Protein AF-C0ZIN6-F1 (afdb_monomer_lite)

pLDDT: mean 87.63, std 16.11, range [39.75, 98.5]

Structure (mmCIF, N/CA/C/O backbone):
data_AF-C0ZIN6-F1
#
_entry.id   AF-C0ZIN6-F1
#
loop_
_atom_site.group_PDB
_atom_site.id
_atom_site.type_symbol
_atom_site.label_atom_id
_atom_site.label_alt_id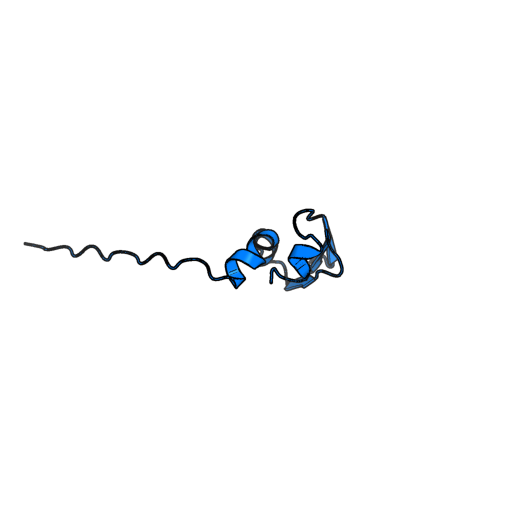
_atom_site.label_comp_id
_atom_site.label_asym_id
_atom_site.label_entity_id
_atom_site.label_seq_id
_atom_site.pdbx_PDB_ins_code
_atom_site.Cartn_x
_atom_site.Cartn_y
_atom_site.Cartn_z
_atom_site.occupancy
_atom_site.B_iso_or_equiv
_atom_site.auth_seq_id
_atom_site.auth_comp_id
_atom_site.auth_asym_id
_atom_site.auth_atom_id
_atom_site.pdbx_PDB_model_num
ATOM 1 N N . MET A 1 1 ? -49.391 12.213 -20.865 1.00 39.75 1 MET A N 1
ATOM 2 C CA . MET A 1 1 ? -48.714 10.962 -21.270 1.00 39.75 1 MET A CA 1
ATOM 3 C C . MET A 1 1 ? -47.217 11.223 -21.209 1.00 39.75 1 MET A C 1
ATOM 5 O O . MET A 1 1 ? -46.783 12.270 -21.663 1.00 39.75 1 MET A O 1
ATOM 9 N N . ASN A 1 2 ? -46.503 10.377 -20.470 1.00 41.38 2 ASN A N 1
ATOM 10 C CA . ASN A 1 2 ? -45.231 10.655 -19.797 1.00 41.38 2 ASN A CA 1
ATOM 11 C C . ASN A 1 2 ? -44.019 10.507 -20.737 1.00 41.38 2 ASN A C 1
ATOM 13 O O . ASN A 1 2 ? -43.749 9.399 -21.194 1.00 41.38 2 ASN A O 1
ATOM 17 N N . ALA A 1 3 ? -43.280 11.593 -20.984 1.00 45.41 3 ALA A N 1
ATOM 18 C CA . ALA A 1 3 ? -41.922 11.519 -21.514 1.00 45.41 3 ALA A CA 1
ATOM 19 C C . ALA A 1 3 ? -40.971 11.245 -20.339 1.00 45.41 3 ALA A C 1
ATOM 21 O O . ALA A 1 3 ? -40.577 12.158 -19.616 1.00 45.41 3 ALA A O 1
ATOM 22 N N . ARG A 1 4 ? -40.646 9.967 -20.114 1.00 53.09 4 ARG A N 1
ATOM 23 C CA . ARG A 1 4 ? -39.557 9.577 -19.214 1.00 53.09 4 ARG A CA 1
ATOM 24 C C . ARG A 1 4 ? -38.237 9.937 -19.893 1.00 53.09 4 ARG A C 1
ATOM 26 O O . ARG A 1 4 ? -37.812 9.242 -20.807 1.00 53.09 4 ARG A O 1
ATOM 33 N N . SER A 1 5 ? -37.613 11.021 -19.447 1.00 52.78 5 SER A N 1
ATOM 34 C CA . SER A 1 5 ? -36.209 11.296 -19.737 1.00 52.78 5 SER A CA 1
ATOM 35 C C . SER A 1 5 ? -35.355 10.257 -19.010 1.00 52.78 5 SER A C 1
ATOM 37 O O . SER A 1 5 ? -35.330 10.229 -17.780 1.00 52.78 5 SER A O 1
ATOM 39 N N . GLU A 1 6 ? -34.688 9.383 -19.757 1.00 56.94 6 GLU A N 1
ATOM 40 C CA . GLU A 1 6 ? -33.613 8.550 -19.223 1.00 56.94 6 GLU A CA 1
ATOM 41 C C . GLU A 1 6 ? -32.405 9.452 -18.960 1.00 56.94 6 GLU A C 1
ATOM 43 O O . GLU A 1 6 ? -31.858 10.073 -19.873 1.00 56.94 6 GLU A O 1
ATOM 48 N N . ALA A 1 7 ? -32.017 9.577 -17.693 1.00 60.00 7 ALA A N 1
ATOM 49 C CA . ALA A 1 7 ? -30.755 10.199 -17.338 1.00 60.00 7 ALA A CA 1
ATOM 50 C C . ALA A 1 7 ? -29.628 9.287 -17.839 1.00 60.00 7 ALA A C 1
ATOM 52 O O . ALA A 1 7 ? -29.486 8.159 -17.372 1.00 60.00 7 ALA A O 1
ATOM 53 N N . VAL A 1 8 ? -28.846 9.764 -18.807 1.00 59.81 8 VAL A N 1
ATOM 54 C CA . VAL A 1 8 ? -27.603 9.103 -19.210 1.00 59.81 8 VAL A CA 1
ATOM 55 C C . VAL A 1 8 ? -26.636 9.203 -18.035 1.00 59.81 8 VAL A C 1
ATOM 57 O O . VAL A 1 8 ? -26.170 10.288 -17.689 1.00 59.81 8 VAL A O 1
ATOM 60 N N . GLU A 1 9 ? -26.368 8.069 -17.401 1.00 62.62 9 GLU A N 1
ATOM 61 C CA . GLU A 1 9 ? -25.362 7.946 -16.355 1.00 62.62 9 GLU A CA 1
ATOM 62 C C . GLU A 1 9 ? -23.978 8.174 -16.978 1.00 62.62 9 GLU A C 1
ATOM 64 O O . GLU A 1 9 ? -23.462 7.353 -17.740 1.00 62.62 9 GLU A O 1
ATOM 69 N N . LEU A 1 10 ? -23.398 9.344 -16.712 1.00 61.66 10 LEU A N 1
ATOM 70 C CA . LEU A 1 10 ? -22.046 9.688 -17.139 1.00 61.66 10 LEU A CA 1
ATOM 71 C C . LEU A 1 10 ? -21.059 8.774 -16.405 1.00 61.66 10 LEU A C 1
ATOM 73 O O . LEU A 1 10 ? -20.759 8.985 -15.233 1.00 61.66 10 LEU A O 1
ATOM 77 N N . LYS A 1 11 ? -20.547 7.752 -17.095 1.00 64.81 11 LYS A N 1
ATOM 78 C CA . LYS A 1 11 ? -19.427 6.950 -16.595 1.00 64.81 11 LYS A CA 1
ATOM 79 C C . LYS A 1 11 ? -18.165 7.805 -16.602 1.00 64.81 11 LYS A C 1
ATOM 81 O O . LYS A 1 11 ? -17.581 8.042 -17.657 1.00 64.81 11 LYS A O 1
ATOM 86 N N . THR A 1 12 ? -17.754 8.267 -15.429 1.00 80.94 12 THR A N 1
ATOM 87 C CA . THR A 1 12 ? -16.475 8.953 -15.247 1.00 80.94 12 THR A CA 1
ATOM 88 C C . THR A 1 12 ? -15.336 7.967 -15.494 1.00 80.94 12 THR A C 1
ATOM 90 O O . THR A 1 12 ? -15.310 6.881 -14.912 1.00 80.94 12 THR A O 1
ATOM 93 N N . SER A 1 13 ? -14.405 8.325 -16.374 1.00 86.81 13 SER A N 1
ATOM 94 C CA . SER A 1 13 ? -13.183 7.554 -16.605 1.00 86.81 13 SER A CA 1
ATOM 95 C C . SER A 1 13 ? -12.341 7.513 -15.321 1.00 86.81 13 SER A C 1
ATOM 97 O O . SER A 1 13 ? -12.287 8.530 -14.623 1.00 86.81 13 SER A O 1
ATOM 99 N N . PRO A 1 14 ? -11.668 6.392 -15.005 1.00 89.19 14 PRO A N 1
ATOM 100 C CA . PRO A 1 14 ? -10.783 6.326 -13.847 1.00 89.19 14 PRO A CA 1
ATOM 101 C C . PRO A 1 14 ? -9.656 7.351 -13.981 1.00 89.19 14 PRO A C 1
ATOM 103 O O . PRO A 1 14 ? -9.116 7.559 -15.072 1.00 89.19 14 PRO A O 1
ATOM 106 N N . SER A 1 15 ? -9.313 8.000 -12.871 1.00 93.19 15 SER A N 1
ATOM 107 C CA . SER A 1 15 ? -8.171 8.907 -12.827 1.00 93.19 15 SER A CA 1
ATOM 108 C C . SER A 1 15 ? -6.856 8.128 -12.914 1.00 93.19 15 SER A C 1
ATOM 110 O O . SER A 1 15 ? -6.810 6.921 -12.673 1.00 93.19 15 SER A O 1
ATOM 112 N N . THR A 1 16 ? -5.751 8.821 -13.193 1.00 91.94 16 THR A N 1
ATOM 113 C CA . THR A 1 16 ? -4.413 8.211 -13.142 1.00 91.94 16 THR A CA 1
ATOM 114 C C . THR A 1 16 ? -4.121 7.588 -11.774 1.00 91.94 16 THR A C 1
ATOM 116 O O . THR A 1 16 ? -3.513 6.525 -11.707 1.00 91.94 16 THR A O 1
ATOM 119 N N . ILE A 1 17 ? -4.606 8.199 -10.686 1.00 91.81 17 ILE A N 1
ATOM 120 C CA . ILE A 1 17 ? -4.453 7.657 -9.329 1.00 91.81 17 ILE A CA 1
ATOM 121 C C . ILE A 1 17 ? -5.241 6.352 -9.176 1.00 91.81 17 ILE A C 1
ATOM 123 O O . ILE A 1 17 ? -4.707 5.383 -8.643 1.00 91.81 17 ILE A O 1
ATOM 127 N N . ASP A 1 18 ? -6.475 6.290 -9.684 1.00 92.94 18 ASP A N 1
ATOM 128 C CA . ASP A 1 18 ? -7.279 5.062 -9.627 1.00 92.94 18 ASP A CA 1
ATOM 129 C C . ASP A 1 18 ? -6.613 3.915 -10.395 1.00 92.94 18 ASP A C 1
ATOM 131 O O . ASP A 1 18 ? -6.601 2.776 -9.930 1.00 92.94 18 ASP A O 1
ATOM 135 N N . LEU A 1 19 ? -6.028 4.223 -11.557 1.00 92.25 19 LEU A N 1
ATOM 136 C CA . LEU A 1 19 ? -5.290 3.252 -12.364 1.00 92.25 19 LEU A CA 1
ATOM 137 C C . LEU A 1 19 ? -4.023 2.771 -11.649 1.00 92.25 19 LEU A C 1
ATOM 139 O O . LEU A 1 19 ? -3.771 1.568 -11.606 1.00 92.25 19 LEU A O 1
ATOM 143 N N . GLN A 1 20 ? -3.262 3.686 -11.043 1.00 92.19 20 GLN A N 1
ATOM 144 C CA . GLN A 1 20 ? -2.057 3.348 -10.286 1.00 92.19 20 GLN A CA 1
ATOM 145 C C . GLN A 1 20 ? -2.382 2.443 -9.091 1.00 92.19 20 GLN A C 1
ATOM 147 O O . GLN A 1 20 ? -1.685 1.459 -8.861 1.00 92.19 20 GLN A O 1
ATOM 152 N N . LEU A 1 21 ? -3.461 2.733 -8.358 1.00 93.75 21 LEU A N 1
ATOM 153 C CA . LEU A 1 21 ? -3.875 1.987 -7.165 1.00 93.75 21 LEU A CA 1
ATOM 154 C C . LEU A 1 21 ? -4.578 0.653 -7.467 1.00 93.75 21 LEU A C 1
ATOM 156 O O . LEU A 1 21 ? -4.905 -0.080 -6.533 1.00 93.75 21 LEU A O 1
ATOM 160 N N . ALA A 1 22 ? -4.801 0.299 -8.736 1.00 94.00 22 ALA A N 1
ATOM 161 C CA . ALA A 1 22 ? -5.524 -0.917 -9.108 1.00 94.00 22 ALA A CA 1
ATOM 162 C C . ALA A 1 22 ? -4.971 -2.215 -8.467 1.00 94.00 22 ALA A C 1
ATOM 164 O O . ALA A 1 22 ? -5.783 -3.004 -7.978 1.00 94.00 22 ALA A O 1
ATOM 165 N N . PRO A 1 23 ? -3.643 -2.449 -8.365 1.00 94.75 23 PRO A N 1
ATOM 166 C CA . PRO A 1 23 ? -3.106 -3.644 -7.700 1.00 94.75 23 PRO A CA 1
ATOM 167 C C . PRO A 1 23 ? -3.396 -3.707 -6.193 1.00 94.75 23 PRO A C 1
ATOM 169 O O . PRO A 1 23 ? -3.373 -4.785 -5.606 1.00 94.75 23 PRO A O 1
ATOM 172 N N . LEU A 1 24 ? -3.680 -2.562 -5.567 1.00 95.88 24 LEU A N 1
ATOM 173 C CA . LEU A 1 24 ? -3.932 -2.428 -4.130 1.00 95.88 24 LEU A CA 1
ATOM 174 C C . LEU A 1 24 ? -5.420 -2.431 -3.782 1.00 95.88 24 LEU A C 1
ATOM 176 O O . LEU A 1 24 ? -5.786 -2.342 -2.609 1.00 95.88 24 LEU A O 1
ATOM 180 N N . ARG A 1 25 ? -6.293 -2.542 -4.788 1.00 95.69 25 ARG A N 1
ATOM 181 C CA . ARG A 1 25 ? -7.740 -2.476 -4.603 1.00 95.69 25 ARG A CA 1
ATOM 182 C C . ARG A 1 25 ? -8.283 -3.459 -3.554 1.00 95.69 25 ARG A C 1
ATOM 184 O O . ARG A 1 25 ? -9.095 -3.012 -2.747 1.00 95.69 25 ARG A O 1
A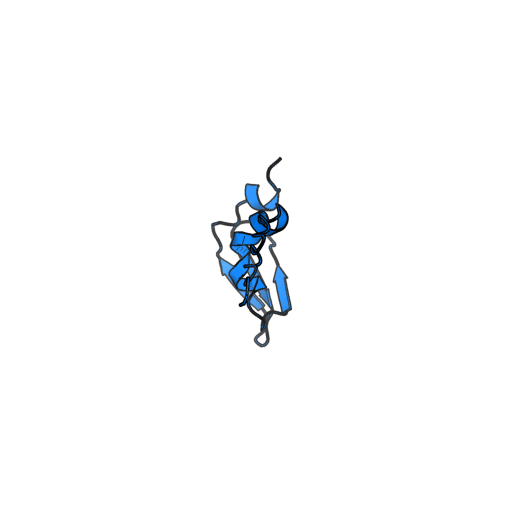TOM 191 N N . PRO A 1 26 ? -7.811 -4.722 -3.472 1.00 95.62 26 PRO A N 1
ATOM 192 C CA . PRO A 1 26 ? -8.252 -5.640 -2.422 1.00 95.62 26 PRO A CA 1
ATOM 193 C C . PRO A 1 26 ? -8.028 -5.101 -1.003 1.00 95.62 26 PRO A C 1
ATOM 195 O O . PRO A 1 26 ? -8.894 -5.272 -0.154 1.00 95.62 26 PRO A O 1
ATOM 198 N N . PHE A 1 27 ? -6.912 -4.405 -0.759 1.00 96.62 27 PHE A N 1
ATOM 199 C CA . PHE A 1 27 ? -6.594 -3.833 0.553 1.00 96.62 27 PHE A CA 1
ATOM 200 C C . PHE A 1 27 ? -7.359 -2.532 0.822 1.00 96.62 27 PHE A C 1
ATOM 202 O O . PHE A 1 27 ? -7.777 -2.285 1.944 1.00 96.62 27 PHE A O 1
ATOM 209 N N . LEU A 1 28 ? -7.583 -1.710 -0.209 1.00 96.00 28 LEU A N 1
ATOM 210 C CA . LEU A 1 28 ? -8.356 -0.462 -0.102 1.00 96.00 28 LEU A CA 1
ATOM 211 C C . LEU A 1 28 ? -9.855 -0.701 0.152 1.00 96.00 28 LEU A C 1
ATOM 213 O O . LEU A 1 28 ? -10.539 0.113 0.789 1.00 96.00 28 LEU A O 1
ATOM 217 N N . ASP A 1 29 ? -10.391 -1.792 -0.392 1.00 97.06 29 ASP A N 1
ATOM 218 C CA . ASP A 1 29 ? -11.801 -2.144 -0.237 1.00 97.06 29 ASP A CA 1
ATOM 219 C C . ASP A 1 29 ? -12.074 -2.900 1.075 1.00 97.06 29 ASP A C 1
ATOM 221 O O . ASP A 1 29 ? -13.208 -2.860 1.564 1.00 97.06 29 ASP A O 1
ATOM 225 N N . ASP A 1 30 ? -11.050 -3.498 1.692 1.00 97.38 30 ASP A N 1
ATOM 226 C CA . ASP A 1 30 ? -11.151 -4.130 3.006 1.00 97.38 30 ASP A CA 1
ATOM 227 C C . ASP A 1 30 ? -11.303 -3.077 4.116 1.00 97.38 30 ASP A C 1
ATOM 229 O O . ASP A 1 30 ? -10.408 -2.287 4.402 1.00 97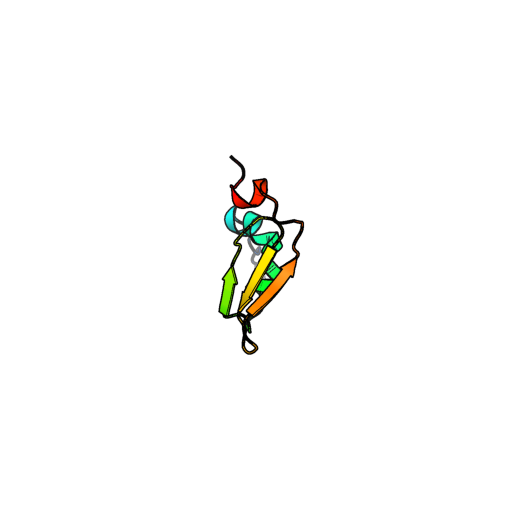.38 30 ASP A O 1
ATOM 233 N N . LYS A 1 31 ? -12.476 -3.062 4.757 1.00 97.38 31 LYS A N 1
ATOM 234 C CA . LYS A 1 31 ? -12.805 -2.113 5.834 1.00 97.38 31 LYS A CA 1
ATOM 235 C C . LYS A 1 31 ? -12.274 -2.524 7.200 1.00 97.38 31 LYS A C 1
ATOM 237 O O . LYS A 1 31 ? -12.453 -1.774 8.154 1.00 97.38 31 LYS A O 1
ATOM 242 N N . THR A 1 32 ? -11.681 -3.708 7.306 1.00 97.50 32 THR A N 1
ATOM 243 C CA . THR A 1 32 ? -11.048 -4.171 8.541 1.00 97.50 32 THR A CA 1
ATOM 244 C C . THR A 1 32 ? -9.607 -3.689 8.656 1.00 97.50 32 THR A C 1
ATOM 246 O O . THR A 1 32 ? -9.114 -3.550 9.772 1.00 97.50 32 THR A O 1
ATOM 249 N N . LEU A 1 33 ? -8.956 -3.391 7.527 1.00 98.06 33 LEU A N 1
ATOM 250 C CA . LEU A 1 33 ? -7.594 -2.879 7.503 1.00 98.06 33 LEU A CA 1
ATOM 251 C C . LEU A 1 33 ? -7.567 -1.387 7.836 1.00 98.06 33 LEU A C 1
ATOM 253 O O . LEU A 1 33 ? -8.371 -0.599 7.332 1.00 98.06 33 LEU A O 1
ATOM 257 N N . THR A 1 34 ? -6.618 -1.001 8.680 1.00 97.94 34 THR A N 1
ATOM 258 C CA . THR A 1 34 ? -6.353 0.398 9.035 1.00 97.94 34 THR A CA 1
ATOM 259 C C . THR A 1 34 ? -5.251 0.986 8.173 1.00 97.94 34 THR A C 1
ATOM 261 O O . THR A 1 34 ? -5.339 2.145 7.770 1.00 97.94 34 THR A O 1
ATOM 264 N N . GLU A 1 35 ? -4.235 0.182 7.862 1.00 97.88 35 GLU A N 1
ATOM 265 C CA . GLU A 1 35 ? -3.053 0.615 7.129 1.00 97.88 35 GLU A CA 1
ATOM 266 C C . GLU A 1 35 ? -2.599 -0.454 6.137 1.00 97.88 35 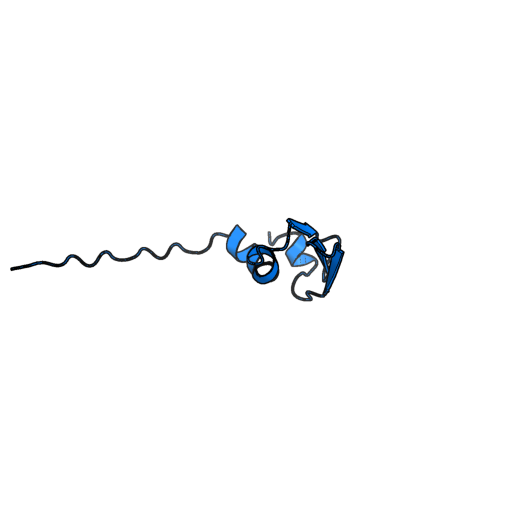GLU A C 1
ATOM 268 O O . GLU A 1 35 ? -2.755 -1.659 6.355 1.00 97.88 35 GLU A O 1
ATOM 273 N N . PHE A 1 36 ? -1.969 -0.003 5.054 1.00 96.50 36 PHE A N 1
ATOM 274 C CA . PHE A 1 36 ? -1.052 -0.835 4.294 1.00 96.50 36 PHE A CA 1
ATOM 275 C C . PHE A 1 36 ? 0.208 -0.044 3.944 1.00 96.50 36 PHE A C 1
ATOM 277 O O . PHE A 1 36 ? 0.166 1.171 3.748 1.00 96.50 36 PHE A O 1
ATOM 284 N N . VAL A 1 37 ? 1.334 -0.743 3.856 1.00 97.31 37 VAL A N 1
ATOM 285 C CA . VAL A 1 37 ? 2.659 -0.166 3.637 1.00 97.31 37 VAL A CA 1
ATOM 286 C C . VAL A 1 37 ? 3.390 -0.968 2.570 1.00 97.31 37 VAL A C 1
ATOM 288 O O . VAL A 1 37 ? 3.310 -2.195 2.531 1.00 97.31 37 VAL A O 1
ATOM 291 N N . ILE A 1 38 ? 4.132 -0.264 1.720 1.00 96.50 38 ILE A N 1
ATOM 292 C CA . ILE A 1 38 ? 5.035 -0.848 0.728 1.00 96.50 38 ILE A CA 1
ATOM 293 C C . ILE A 1 38 ? 6.444 -0.387 1.086 1.00 96.50 38 ILE A C 1
ATOM 295 O O . ILE A 1 38 ? 6.790 0.774 0.882 1.00 96.50 38 ILE A O 1
ATOM 299 N N . ASN A 1 39 ? 7.251 -1.294 1.636 1.00 95.38 39 ASN A N 1
ATOM 300 C CA . ASN A 1 39 ? 8.654 -1.015 1.973 1.00 95.38 39 ASN A CA 1
ATOM 301 C C . ASN A 1 39 ? 9.614 -1.367 0.826 1.00 95.38 39 ASN A C 1
ATOM 303 O O . ASN A 1 39 ? 10.759 -0.916 0.810 1.00 95.38 39 ASN A O 1
ATOM 307 N N . GLY A 1 40 ? 9.153 -2.167 -0.136 1.00 94.19 40 GLY A N 1
ATOM 308 C CA . GLY A 1 40 ? 9.907 -2.566 -1.314 1.00 94.19 40 GLY A CA 1
ATOM 309 C C . GLY A 1 40 ? 9.009 -3.217 -2.368 1.00 94.19 40 GLY A C 1
ATOM 310 O O . GLY A 1 40 ? 7.857 -3.547 -2.078 1.00 94.19 40 GLY A O 1
ATOM 311 N N . PRO A 1 41 ? 9.511 -3.394 -3.601 1.00 96.88 41 PRO A N 1
ATOM 312 C CA . PRO A 1 41 ? 8.764 -4.057 -4.661 1.00 96.88 41 PRO A CA 1
ATOM 313 C C . PRO A 1 41 ? 8.350 -5.475 -4.267 1.00 96.88 41 PRO A C 1
ATOM 315 O O . PRO A 1 41 ? 9.115 -6.211 -3.647 1.00 96.88 41 PRO A O 1
ATOM 318 N N . GLY A 1 42 ? 7.155 -5.870 -4.686 1.00 97.00 42 GLY A N 1
ATOM 319 C CA . GLY A 1 42 ? 6.627 -7.217 -4.521 1.00 97.00 42 GLY A CA 1
ATOM 320 C C . GLY A 1 42 ? 5.986 -7.484 -3.165 1.00 97.00 42 GLY A C 1
ATOM 321 O O . GLY A 1 42 ? 5.385 -8.543 -3.003 1.00 97.00 42 GLY A O 1
ATOM 322 N N . GLU A 1 43 ? 6.061 -6.553 -2.213 1.00 97.38 43 GLU A N 1
ATOM 323 C CA . GLU A 1 43 ? 5.596 -6.768 -0.844 1.00 97.38 43 GLU A CA 1
ATOM 324 C C . GLU A 1 43 ? 4.648 -5.662 -0.369 1.00 97.38 43 GLU A C 1
ATOM 326 O O . GLU A 1 43 ? 4.921 -4.470 -0.516 1.00 97.38 43 GLU A O 1
ATOM 331 N N . VAL A 1 44 ? 3.542 -6.079 0.250 1.00 97.88 44 VAL A N 1
ATOM 332 C CA . VAL A 1 44 ? 2.607 -5.204 0.964 1.00 97.88 44 VAL A CA 1
ATOM 333 C C . VAL A 1 44 ? 2.442 -5.727 2.382 1.00 97.88 44 VAL A C 1
ATOM 335 O O . VAL A 1 44 ? 2.128 -6.899 2.581 1.00 97.88 44 VAL A O 1
ATOM 338 N N . LEU A 1 45 ? 2.613 -4.858 3.370 1.00 98.38 45 LEU A N 1
ATOM 339 C CA . LEU A 1 45 ? 2.257 -5.141 4.754 1.00 98.38 45 LEU A CA 1
ATOM 340 C C . LEU A 1 45 ? 0.908 -4.495 5.034 1.00 98.38 45 LEU A C 1
ATOM 342 O O . LEU A 1 45 ? 0.709 -3.347 4.659 1.00 98.3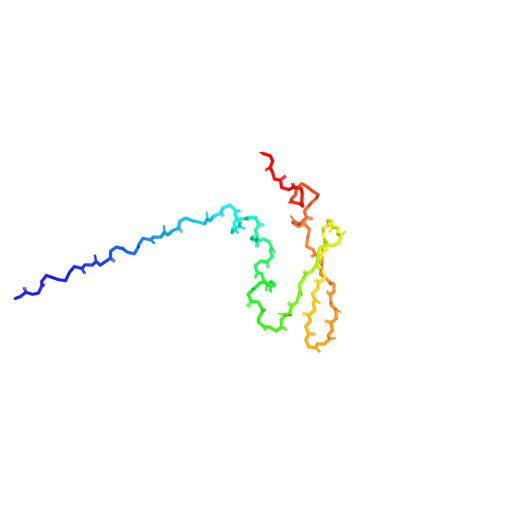8 45 LEU A O 1
ATOM 346 N N . THR A 1 46 ? -0.002 -5.203 5.690 1.00 98.44 46 THR A N 1
ATOM 347 C CA . THR A 1 46 ? -1.311 -4.676 6.094 1.00 98.44 46 THR A CA 1
ATOM 348 C C . THR A 1 46 ? -1.466 -4.764 7.600 1.00 98.44 46 THR A C 1
ATOM 350 O O . THR A 1 46 ? -1.131 -5.799 8.179 1.00 98.44 46 THR A O 1
ATOM 353 N N . GLU A 1 47 ? -2.027 -3.732 8.216 1.00 98.50 47 GLU A N 1
ATOM 354 C CA . GLU A 1 47 ? -2.431 -3.746 9.620 1.00 98.50 47 GLU A CA 1
ATOM 355 C C . GLU A 1 47 ? -3.953 -3.877 9.723 1.00 98.50 47 GLU A C 1
ATOM 357 O O . GLU A 1 47 ? -4.698 -3.130 9.087 1.00 98.50 47 GLU A O 1
ATOM 362 N N . GLY A 1 48 ? -4.408 -4.843 10.521 1.00 97.44 48 GLY A N 1
ATOM 363 C CA . GLY A 1 48 ? -5.814 -5.042 10.865 1.00 97.44 48 GLY A CA 1
ATOM 364 C C . GLY A 1 48 ? -5.987 -5.402 12.347 1.00 97.44 48 GLY A C 1
ATOM 365 O O . GLY A 1 48 ? -5.049 -5.255 13.133 1.00 97.44 48 GLY A O 1
ATOM 366 N N . PRO A 1 49 ? -7.159 -5.920 12.759 1.00 97.50 49 PRO A N 1
ATOM 367 C CA . PRO A 1 49 ? -7.451 -6.229 14.164 1.00 97.50 49 PRO A CA 1
ATOM 368 C C . PRO A 1 49 ? -6.499 -7.255 14.792 1.00 97.50 49 PRO A C 1
ATOM 370 O O . PRO A 1 49 ? -6.256 -7.215 15.996 1.00 97.50 49 PRO A O 1
ATOM 373 N N . ASP A 1 50 ? -5.944 -8.144 13.968 1.00 96.00 50 ASP A N 1
ATOM 374 C CA . ASP A 1 50 ? -5.008 -9.192 14.382 1.00 96.00 50 ASP A CA 1
ATOM 375 C C . ASP A 1 50 ? -3.531 -8.754 14.274 1.00 96.00 50 ASP A C 1
ATOM 377 O O . ASP A 1 50 ? -2.618 -9.559 14.462 1.00 96.00 50 ASP A O 1
ATOM 381 N N . GLY A 1 51 ? -3.281 -7.471 13.991 1.00 97.19 51 GLY A N 1
ATOM 382 C CA . GLY A 1 51 ? -1.952 -6.893 13.813 1.00 97.19 51 GLY A CA 1
ATOM 383 C C . GLY A 1 51 ? -1.460 -6.942 12.365 1.00 97.19 51 GLY A C 1
ATOM 384 O O . GLY A 1 51 ? -2.237 -6.818 11.417 1.00 97.19 51 GLY A O 1
ATOM 385 N N . TRP A 1 52 ? -0.144 -7.080 12.199 1.00 98.25 52 TRP A N 1
ATOM 386 C CA . TRP A 1 52 ? 0.532 -6.968 10.907 1.00 98.25 52 TRP A CA 1
ATOM 387 C C . TRP A 1 52 ? 0.563 -8.292 10.144 1.00 98.25 52 TRP A C 1
ATOM 389 O O . TRP A 1 52 ? 0.948 -9.327 10.685 1.00 98.25 52 TRP A O 1
ATOM 399 N N . THR A 1 53 ? 0.224 -8.240 8.857 1.00 98.06 53 THR A N 1
ATOM 400 C CA . THR A 1 53 ? 0.313 -9.370 7.921 1.00 98.06 53 THR A CA 1
ATOM 401 C C . THR A 1 53 ? 1.076 -8.964 6.664 1.00 98.06 53 THR A C 1
ATOM 403 O O . THR A 1 53 ? 0.884 -7.865 6.150 1.00 98.06 53 THR A O 1
ATOM 406 N N . THR A 1 54 ? 1.922 -9.857 6.149 1.00 97.94 54 THR A N 1
ATOM 407 C CA . THR A 1 54 ? 2.700 -9.645 4.919 1.00 97.94 54 THR A CA 1
ATOM 408 C C . THR A 1 54 ? 2.063 -10.372 3.737 1.00 97.94 54 THR A C 1
ATOM 410 O O . THR A 1 54 ? 1.766 -11.564 3.820 1.00 97.94 54 THR A O 1
ATOM 413 N N . HIS A 1 55 ? 1.931 -9.676 2.609 1.00 97.25 55 HIS A N 1
ATOM 414 C CA . HIS A 1 55 ? 1.389 -10.184 1.349 1.00 97.25 55 HIS A CA 1
ATOM 415 C C . HIS A 1 55 ? 2.411 -10.014 0.228 1.00 97.25 55 HIS A C 1
ATOM 417 O O . HIS A 1 55 ? 3.014 -8.953 0.081 1.00 97.25 55 HIS A O 1
ATOM 423 N N . GLN A 1 56 ? 2.576 -11.049 -0.595 1.00 97.12 56 GLN A N 1
ATOM 424 C CA . GLN A 1 56 ? 3.410 -10.980 -1.793 1.00 97.12 56 GLN A CA 1
ATOM 425 C C . GLN A 1 56 ? 2.540 -10.601 -2.993 1.00 97.12 56 GLN A C 1
ATOM 427 O O . GLN A 1 56 ? 1.626 -11.338 -3.363 1.00 97.12 56 GLN A O 1
ATOM 432 N N . ILE A 1 57 ? 2.831 -9.456 -3.606 1.00 95.94 57 ILE A N 1
ATOM 433 C CA . ILE A 1 57 ? 2.095 -8.896 -4.741 1.00 95.94 57 ILE A CA 1
ATOM 434 C C . ILE A 1 57 ? 3.088 -8.637 -5.884 1.00 95.94 57 ILE A C 1
ATOM 436 O O . ILE A 1 57 ? 3.578 -7.518 -6.032 1.00 95.94 57 ILE A O 1
ATOM 440 N N . PRO A 1 58 ? 3.378 -9.639 -6.739 1.00 95.19 58 PRO A N 1
ATOM 441 C CA . PRO A 1 58 ? 4.371 -9.516 -7.816 1.00 95.19 58 PRO A CA 1
ATOM 442 C C . PRO A 1 58 ? 4.099 -8.390 -8.825 1.00 95.19 58 PRO A C 1
ATOM 444 O O . PRO A 1 58 ? 4.999 -7.983 -9.551 1.00 95.19 58 PRO A O 1
ATOM 447 N N . ALA A 1 59 ? 2.858 -7.895 -8.885 1.00 93.62 59 ALA A N 1
ATOM 448 C CA . ALA A 1 59 ? 2.465 -6.776 -9.737 1.00 93.62 59 ALA A CA 1
ATOM 449 C C . ALA A 1 59 ? 3.013 -5.416 -9.262 1.00 93.62 59 ALA A C 1
ATOM 451 O O . ALA A 1 59 ? 3.071 -4.479 -10.054 1.00 93.62 59 ALA A O 1
ATOM 452 N N . ILE A 1 60 ? 3.419 -5.297 -7.993 1.00 95.00 60 ILE A N 1
ATOM 453 C CA . ILE A 1 60 ? 4.070 -4.099 -7.449 1.00 95.00 60 ILE A CA 1
ATOM 454 C C . ILE A 1 60 ? 5.556 -4.194 -7.787 1.00 95.00 60 ILE A C 1
ATOM 456 O O . ILE A 1 60 ? 6.363 -4.677 -7.000 1.00 95.00 60 ILE A O 1
ATOM 460 N N . THR A 1 61 ? 5.924 -3.800 -9.001 1.00 95.62 61 THR A N 1
ATOM 461 C CA . THR A 1 61 ? 7.325 -3.800 -9.436 1.00 95.62 61 THR A CA 1
ATOM 462 C C . THR A 1 61 ? 8.042 -2.520 -9.009 1.00 95.62 61 THR A C 1
ATOM 464 O O . THR A 1 61 ? 7.425 -1.565 -8.534 1.00 95.62 61 THR A O 1
ATOM 467 N N . GLN A 1 62 ? 9.362 -2.477 -9.200 1.00 94.94 62 GLN A N 1
ATOM 468 C CA . GLN A 1 62 ? 10.140 -1.260 -8.968 1.00 94.94 62 GLN A CA 1
ATOM 469 C C . GLN A 1 62 ? 9.621 -0.095 -9.822 1.00 94.94 62 GLN A C 1
ATOM 471 O O . GLN A 1 62 ? 9.500 1.025 -9.334 1.00 94.94 62 GLN A O 1
ATOM 476 N N . GLU A 1 63 ? 9.281 -0.366 -11.080 1.00 94.12 63 GLU 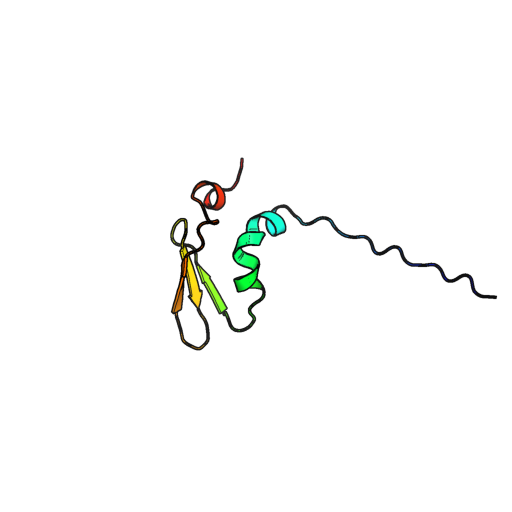A N 1
ATOM 477 C CA . GLU A 1 63 ? 8.743 0.613 -12.025 1.00 94.12 63 GLU A CA 1
ATOM 478 C C . GLU A 1 63 ? 7.372 1.118 -11.576 1.00 94.12 63 GLU A C 1
ATOM 480 O O . GLU A 1 63 ? 7.096 2.310 -11.663 1.00 94.12 63 GLU A O 1
ATOM 485 N N . TRP A 1 64 ? 6.525 0.231 -11.043 1.00 93.94 64 TRP A N 1
ATOM 486 C CA . TRP A 1 64 ? 5.247 0.640 -10.468 1.00 93.94 64 TRP A CA 1
ATOM 487 C C . TRP A 1 64 ? 5.454 1.603 -9.290 1.00 93.94 64 TRP A C 1
ATOM 489 O O . TRP A 1 64 ? 4.801 2.642 -9.245 1.00 93.94 64 TRP A O 1
ATOM 499 N N . CYS A 1 65 ? 6.388 1.308 -8.376 1.00 91.88 65 CYS A N 1
ATOM 500 C CA . CYS A 1 65 ? 6.647 2.142 -7.193 1.00 91.88 65 CYS A CA 1
ATOM 501 C C . CYS A 1 65 ? 7.164 3.544 -7.537 1.00 91.88 65 CYS A C 1
ATOM 503 O O . CYS A 1 65 ? 6.881 4.495 -6.812 1.00 91.88 65 CYS A O 1
ATOM 505 N N . LEU A 1 66 ? 7.938 3.672 -8.615 1.00 90.44 66 LEU A N 1
ATOM 506 C CA . LEU A 1 66 ? 8.504 4.953 -9.041 1.00 90.44 66 LEU A CA 1
ATOM 507 C C . LEU A 1 66 ? 7.507 5.818 -9.826 1.00 90.44 66 LEU A C 1
ATOM 509 O O . LEU A 1 66 ? 7.749 7.011 -9.996 1.00 90.44 66 LEU A O 1
ATOM 513 N N . GLY A 1 67 ? 6.382 5.238 -10.251 1.00 81.94 67 GLY A N 1
ATOM 514 C CA . GLY A 1 67 ? 5.476 5.863 -11.205 1.00 81.94 67 GLY A CA 1
ATOM 515 C C . GLY A 1 67 ? 6.050 5.815 -12.623 1.00 81.94 67 GLY A C 1
ATOM 516 O O . GLY A 1 67 ? 7.262 5.788 -12.832 1.00 81.94 67 GLY A O 1
ATOM 517 N N . GLN A 1 68 ? 5.165 5.762 -13.615 1.00 69.00 68 GLN A N 1
ATOM 518 C CA . GLN A 1 68 ? 5.573 5.878 -15.014 1.00 69.00 68 GLN A CA 1
ATOM 519 C C . GLN A 1 68 ? 5.763 7.366 -15.348 1.00 69.00 68 GLN A C 1
ATOM 521 O O . GLN A 1 68 ? 4.893 8.166 -14.999 1.00 69.00 68 GLN A O 1
ATOM 526 N N . GLU A 1 69 ? 6.897 7.725 -15.961 1.00 58.41 69 GLU A N 1
ATOM 527 C CA . GLU A 1 69 ? 7.157 9.082 -16.486 1.00 58.41 69 GLU A CA 1
ATOM 528 C C . GLU A 1 69 ? 6.211 9.462 -17.634 1.00 58.41 69 GLU A C 1
ATOM 530 O O . GLU A 1 69 ? 5.878 8.575 -18.459 1.00 58.41 69 GLU A O 1
#

Secondary structure (DSSP, 8-state):
-----------PPPPHHHHHTGGGHHHHH-SS--EEEEEETTEEEEEETTEEEEEE-TT--HHHHH---

Radius of gyration: 18.28 Å; chains: 1; bounding box: 59×22×36 Å

Organism: Brevibacillus brevis (strain 47 / JCM 6285 / NBRC 100599) (NCBI:txid358681)

Sequence (69 aa):
MNARSEAVELKTSPSTIDLQLAPLRPFLDDKTLTEFVINGPGEVLTEGPDGWTTHQIPAITQEWCLGQE

Foldseek 3Di:
DDDDDDDDDPDDDDDPVRVLCVLVVVVVVDPQWPDWDDPDFQWIWTQGPVGIDIDGRNVRHPDSVVDDD